Protein AF-A0A920RV70-F1 (afdb_monomer_lite)

Secondary structure (DSSP, 8-state):
-HHHHHHHHHHHHHGGGS----EEEEE-SSHHHHHHHHHHH--TTSEEEEE-SSSPPPHHHHHHHHHHHB-SSS--EEEE-TTS-EEEEEEB------------

Radius of gyration: 18.81 Å; chains: 1; bounding box: 62×24×44 Å

pLDDT: mean 82.29, std 16.59, range [47.09, 96.81]

Sequence (104 aa):
MKKIILITALLLFSAKSFAQDKYCWVNGDNFHDFKVAINKDCKRGDLLWVVTNGHSLDEFTLEQTMGQYCDFESEIIIRKRNNGSLYLQCILVDEKSRKRRIRD

Foldseek 3Di:
DVVVVVVVVVVVVCVVVPPPQAEQEAEDDALVRRVVSCVPGHDQFHWYKYDYDVDADDPVRVVQCCVFFADPVWDKDWDADPVRHIMIIHGTDHGDDPPDPDDD

Structure (mmCIF, N/CA/C/O backbone):
data_AF-A0A920RV70-F1
#
_entry.id   AF-A0A920RV70-F1
#
loop_
_atom_site.group_PDB
_atom_site.id
_atom_site.type_symbol
_atom_site.label_atom_id
_atom_site.label_alt_id
_atom_site.label_comp_id
_atom_site.label_asym_id
_atom_site.label_entity_id
_atom_site.label_seq_id
_atom_site.pdbx_PDB_ins_code
_atom_site.Cartn_x
_atom_site.Cartn_y
_atom_site.Cartn_z
_atom_site.occupancy
_atom_site.B_iso_or_equiv
_atom_site.auth_seq_id
_atom_site.auth_comp_id
_atom_site.auth_asym_id
_atom_site.auth_atom_id
_atom_site.pdbx_PDB_model_num
ATOM 1 N N . MET A 1 1 ? -46.606 -13.458 19.181 1.00 52.16 1 MET A N 1
ATOM 2 C CA . MET A 1 1 ? -46.452 -12.751 17.886 1.00 52.16 1 MET A CA 1
ATOM 3 C C . MET A 1 1 ? -45.581 -11.494 17.977 1.00 52.16 1 MET A C 1
ATOM 5 O O . MET A 1 1 ? -44.618 -11.422 17.232 1.00 52.16 1 MET A O 1
ATOM 9 N N . LYS A 1 2 ? -45.801 -10.560 18.922 1.00 54.09 2 LYS A N 1
ATOM 10 C CA . LYS A 1 2 ? -44.955 -9.346 19.071 1.00 54.09 2 LYS A CA 1
ATOM 11 C C . LYS A 1 2 ? -43.454 -9.612 19.312 1.00 54.09 2 LYS A C 1
ATOM 13 O O . LYS A 1 2 ? -42.624 -8.897 18.771 1.00 54.09 2 LYS A O 1
ATOM 18 N N . LYS A 1 3 ? -43.099 -10.660 20.073 1.00 54.12 3 LYS A N 1
ATOM 19 C CA . LYS A 1 3 ? -41.689 -11.017 20.349 1.00 54.12 3 LYS A CA 1
ATOM 20 C C . LYS A 1 3 ? -40.927 -11.516 19.116 1.00 54.12 3 LYS A C 1
ATOM 22 O O . LYS A 1 3 ? -39.740 -11.256 19.008 1.00 54.12 3 LYS A O 1
ATOM 27 N N . ILE A 1 4 ? -41.609 -12.195 18.190 1.00 59.50 4 ILE A N 1
ATOM 28 C CA . ILE A 1 4 ? -40.979 -12.728 16.972 1.00 59.50 4 ILE A CA 1
ATOM 29 C C . ILE A 1 4 ? -40.594 -11.569 16.051 1.00 59.50 4 ILE A C 1
ATOM 31 O O . ILE A 1 4 ? -39.466 -11.525 15.587 1.00 59.50 4 ILE A O 1
ATOM 35 N N . ILE A 1 5 ? -41.479 -10.577 15.902 1.00 60.88 5 ILE A N 1
ATOM 36 C CA . ILE A 1 5 ? -41.244 -9.371 15.090 1.00 60.88 5 ILE A CA 1
ATOM 37 C C . ILE A 1 5 ? -40.021 -8.579 15.588 1.00 60.88 5 ILE A C 1
ATOM 39 O O . ILE A 1 5 ? -39.255 -8.060 14.780 1.00 60.88 5 ILE A O 1
ATOM 43 N N . LEU A 1 6 ? -39.798 -8.520 16.909 1.00 59.03 6 LEU A N 1
ATOM 44 C CA . LEU A 1 6 ? -38.623 -7.852 17.484 1.00 59.03 6 LEU A CA 1
ATOM 45 C C . LEU A 1 6 ? -37.303 -8.547 17.118 1.00 59.03 6 LEU A C 1
ATOM 47 O O . LEU A 1 6 ? -36.312 -7.871 16.857 1.00 59.03 6 LEU A O 1
ATOM 51 N N . ILE A 1 7 ? -37.289 -9.882 17.093 1.00 61.50 7 ILE A N 1
ATOM 52 C CA . ILE A 1 7 ? -36.084 -10.666 16.784 1.00 61.50 7 ILE A CA 1
ATOM 53 C C . ILE A 1 7 ? -35.742 -10.539 15.295 1.00 61.50 7 ILE A C 1
ATOM 55 O O . ILE A 1 7 ? -34.576 -10.356 14.949 1.00 61.50 7 ILE A O 1
ATOM 59 N N . THR A 1 8 ? -36.746 -10.546 14.411 1.00 61.44 8 THR A N 1
ATOM 60 C CA . THR A 1 8 ? -36.526 -10.330 12.974 1.00 61.44 8 THR A CA 1
ATOM 61 C C . THR A 1 8 ? -36.021 -8.920 12.681 1.00 61.44 8 THR A C 1
ATOM 63 O O . THR A 1 8 ? -35.137 -8.757 11.846 1.00 61.44 8 THR A O 1
ATOM 66 N N . ALA A 1 9 ? -36.520 -7.903 13.390 1.00 60.12 9 ALA A N 1
ATOM 67 C CA . ALA A 1 9 ? -36.007 -6.543 13.262 1.00 60.12 9 ALA A CA 1
ATOM 68 C C . ALA A 1 9 ? -34.530 -6.453 13.688 1.00 60.12 9 ALA A C 1
ATOM 70 O O . ALA A 1 9 ? -33.726 -5.890 12.952 1.00 60.12 9 ALA A O 1
ATOM 71 N N . LEU A 1 10 ? -34.145 -7.065 14.816 1.00 58.59 10 LEU A N 1
ATOM 72 C CA . LEU A 1 10 ? -32.760 -7.045 15.308 1.00 58.59 10 LEU A CA 1
ATOM 73 C C . LEU A 1 10 ? -31.761 -7.683 14.321 1.00 58.59 10 LEU A C 1
ATOM 75 O O . LEU A 1 10 ? -30.673 -7.148 14.119 1.00 58.59 10 LEU A O 1
ATOM 79 N N . LEU A 1 11 ? -32.148 -8.786 13.672 1.00 59.44 11 LEU A N 1
ATOM 80 C CA . LEU A 1 11 ? -31.319 -9.485 12.679 1.00 59.44 11 LEU A CA 1
ATOM 81 C C . LEU A 1 11 ? -31.201 -8.721 11.348 1.00 59.44 11 LEU A C 1
ATOM 83 O O . LEU A 1 11 ? -30.172 -8.789 10.681 1.00 59.44 11 LEU A O 1
ATOM 87 N N . LEU A 1 12 ? -32.222 -7.947 10.966 1.00 56.75 12 LEU A N 1
ATOM 88 C CA . LEU A 1 12 ? -32.172 -7.102 9.765 1.00 56.75 12 LEU A CA 1
ATOM 89 C C . LEU A 1 12 ? -31.272 -5.867 9.951 1.00 56.75 12 LEU A C 1
ATOM 91 O O . LEU A 1 12 ? -30.699 -5.376 8.978 1.00 56.75 12 LEU A O 1
ATOM 95 N N . PHE A 1 13 ? -31.102 -5.381 11.187 1.00 54.75 13 PHE A N 1
ATOM 96 C CA . PHE A 1 13 ? -30.166 -4.295 11.498 1.00 54.75 13 PHE A CA 1
ATOM 97 C C . PHE A 1 13 ? -28.710 -4.765 11.650 1.00 54.75 13 PHE A C 1
ATOM 99 O O . PHE A 1 13 ? -27.806 -3.963 11.415 1.00 54.75 13 PHE A O 1
ATOM 106 N N . SER A 1 14 ? -28.451 -6.041 11.965 1.00 54.03 14 SER A N 1
ATOM 107 C CA . SER A 1 14 ? -27.077 -6.565 12.055 1.00 54.03 14 SER A CA 1
ATOM 108 C C . SER A 1 14 ? -26.444 -6.863 10.690 1.00 54.03 14 SER A C 1
ATOM 110 O O . SER A 1 14 ? -25.223 -6.895 10.581 1.00 54.03 14 SER A O 1
ATOM 112 N N . ALA A 1 15 ? -27.235 -7.024 9.623 1.00 52.19 15 ALA A N 1
ATOM 113 C CA . ALA A 1 15 ? -26.710 -7.318 8.285 1.00 52.19 15 ALA A CA 1
ATOM 114 C C . ALA A 1 15 ? -25.886 -6.163 7.675 1.00 52.19 15 ALA A C 1
ATOM 116 O O . ALA A 1 15 ? -25.030 -6.400 6.829 1.00 52.19 15 ALA A O 1
ATOM 117 N N . LYS A 1 16 ? -26.088 -4.917 8.130 1.00 47.09 16 LYS A N 1
ATOM 118 C CA . LYS A 1 16 ? -25.252 -3.767 7.729 1.00 47.09 16 LYS A CA 1
ATOM 119 C C . LYS A 1 16 ? -23.892 -3.720 8.438 1.00 47.09 16 LYS A C 1
ATOM 121 O O . LYS A 1 16 ? -23.066 -2.888 8.081 1.00 47.09 16 LYS A O 1
ATOM 126 N N . SER A 1 17 ? -23.675 -4.571 9.444 1.00 47.25 17 SER A N 1
ATOM 127 C CA . SER A 1 17 ? -22.419 -4.661 10.199 1.00 47.25 17 SER A CA 1
ATOM 128 C C . SER A 1 17 ? -21.426 -5.661 9.601 1.00 47.25 17 SER A C 1
ATOM 130 O O . SER A 1 17 ? -20.297 -5.735 10.085 1.00 47.25 17 SER A O 1
ATOM 132 N N . PHE A 1 18 ? -21.787 -6.373 8.532 1.00 50.44 18 PHE A N 1
ATOM 133 C CA . PHE A 1 18 ? -20.779 -6.930 7.641 1.00 50.44 18 PHE A CA 1
ATOM 134 C C . PHE A 1 18 ? -20.184 -5.745 6.888 1.00 50.44 18 PHE A C 1
ATOM 136 O O . PHE A 1 18 ? -20.716 -5.319 5.863 1.00 50.44 18 PHE A O 1
ATOM 143 N N . ALA A 1 19 ? -19.146 -5.140 7.470 1.00 53.66 19 ALA A N 1
ATOM 144 C CA . ALA A 1 19 ? -18.250 -4.254 6.754 1.00 53.66 19 ALA A CA 1
ATOM 145 C C . ALA A 1 19 ? -17.778 -5.045 5.534 1.00 53.66 19 ALA A C 1
ATOM 147 O O . ALA A 1 19 ? -16.964 -5.952 5.636 1.00 53.66 19 ALA A O 1
ATOM 148 N N . GLN A 1 20 ? -18.429 -4.811 4.403 1.00 52.84 20 GLN A N 1
ATOM 149 C CA . GLN A 1 20 ? -17.999 -5.355 3.138 1.00 52.84 20 GLN A CA 1
ATOM 150 C C . GLN A 1 20 ? -16.663 -4.676 2.889 1.00 52.84 20 GLN A C 1
ATOM 152 O O . GLN A 1 20 ? -16.673 -3.469 2.642 1.00 52.84 20 GLN A O 1
ATOM 157 N N . ASP A 1 21 ? -15.561 -5.409 3.076 1.00 58.81 21 ASP A N 1
ATOM 158 C CA . ASP A 1 21 ? -14.206 -4.902 2.874 1.00 58.81 21 ASP A CA 1
ATOM 159 C C . ASP A 1 21 ? -14.197 -4.142 1.554 1.00 58.81 21 ASP A C 1
ATOM 161 O O . ASP A 1 21 ? -14.378 -4.709 0.469 1.00 58.81 21 ASP A O 1
ATOM 165 N N . LYS A 1 22 ? -14.126 -2.813 1.647 1.00 82.44 22 LYS A N 1
ATOM 166 C CA . LYS A 1 22 ? -14.104 -1.989 0.453 1.00 82.44 22 LYS A CA 1
ATOM 167 C C . LYS A 1 22 ? -12.697 -2.105 -0.080 1.00 82.44 22 LYS A C 1
ATOM 169 O O . LYS A 1 22 ? -11.728 -1.816 0.614 1.00 82.44 22 LYS A O 1
ATOM 174 N N . TYR A 1 23 ? -12.592 -2.584 -1.308 1.00 89.50 23 TYR A N 1
ATOM 175 C CA . TYR A 1 23 ? -11.334 -2.562 -2.026 1.00 89.50 23 TYR A CA 1
ATOM 176 C C . TYR A 1 23 ? -10.908 -1.102 -2.182 1.00 89.50 23 TYR A C 1
ATOM 178 O O . TYR A 1 23 ? -11.622 -0.330 -2.827 1.00 89.50 23 TYR A O 1
ATOM 186 N N . CYS A 1 24 ? -9.757 -0.733 -1.622 1.00 93.81 24 CYS A N 1
ATOM 187 C CA . CYS A 1 24 ? -9.096 0.513 -1.972 1.00 93.81 24 CYS A CA 1
ATOM 188 C C . CYS A 1 24 ? -7.961 0.220 -2.944 1.00 93.81 24 CYS A C 1
ATOM 190 O O . CYS A 1 24 ? -6.877 -0.222 -2.562 1.00 93.81 24 CYS A O 1
ATOM 192 N N . TRP A 1 25 ? -8.234 0.442 -4.223 1.00 93.75 25 TRP A N 1
ATOM 193 C CA . TRP A 1 25 ? -7.237 0.295 -5.268 1.00 93.75 25 TRP A CA 1
ATOM 194 C C . TRP A 1 25 ? -6.449 1.594 -5.411 1.00 93.75 25 TRP A C 1
ATOM 196 O O . TRP A 1 25 ? -7.039 2.644 -5.662 1.00 93.75 25 TRP A O 1
ATOM 206 N N . VAL A 1 26 ? -5.127 1.515 -5.275 1.00 94.06 26 VAL A N 1
ATOM 207 C CA . VAL A 1 26 ? -4.232 2.664 -5.434 1.00 94.06 26 VAL A CA 1
ATOM 208 C C . VAL A 1 26 ? -3.161 2.369 -6.469 1.00 94.06 26 VAL A C 1
ATOM 210 O O . VAL A 1 26 ? -2.577 1.280 -6.510 1.00 94.06 26 VAL A O 1
ATOM 213 N N . ASN A 1 27 ? -2.894 3.373 -7.297 1.00 91.00 27 ASN A N 1
ATOM 214 C CA . ASN A 1 27 ? -1.821 3.365 -8.273 1.00 91.00 27 ASN A CA 1
ATOM 215 C C . ASN A 1 27 ? -0.846 4.522 -8.066 1.00 91.00 27 ASN A C 1
ATOM 217 O O . ASN A 1 27 ? -1.173 5.543 -7.470 1.00 91.00 27 ASN A O 1
ATOM 221 N N . GLY A 1 28 ? 0.371 4.336 -8.561 1.00 90.75 28 GLY A N 1
ATOM 222 C CA . GLY A 1 28 ? 1.488 5.247 -8.347 1.00 90.75 28 GLY A CA 1
ATOM 223 C C . GLY A 1 28 ? 2.801 4.584 -8.738 1.00 90.75 28 GLY A C 1
ATOM 224 O O . GLY A 1 28 ? 2.833 3.377 -8.981 1.00 90.75 28 GLY A O 1
ATOM 225 N N . ASP A 1 29 ? 3.871 5.366 -8.805 1.00 90.44 29 ASP A N 1
ATOM 226 C CA . ASP A 1 29 ? 5.176 4.886 -9.264 1.00 90.44 29 ASP A CA 1
ATOM 227 C C . ASP A 1 29 ? 6.178 4.735 -8.114 1.00 90.44 29 ASP A C 1
ATOM 229 O O . ASP A 1 29 ? 7.194 4.058 -8.254 1.00 90.44 29 ASP A O 1
ATOM 233 N N . ASN A 1 30 ? 5.896 5.340 -6.959 1.00 92.44 30 ASN A N 1
ATOM 234 C CA . ASN A 1 30 ? 6.742 5.287 -5.772 1.00 92.44 30 ASN A CA 1
ATOM 235 C C . ASN A 1 30 ? 5.916 5.400 -4.473 1.00 92.44 30 ASN A C 1
ATOM 237 O O . ASN A 1 30 ? 4.708 5.641 -4.484 1.00 92.44 30 ASN A O 1
ATOM 241 N N . PHE A 1 31 ? 6.585 5.272 -3.322 1.00 93.62 31 PHE A N 1
ATOM 242 C CA . PHE A 1 31 ? 5.933 5.340 -2.008 1.00 93.62 31 PHE A CA 1
ATOM 243 C C . PHE A 1 31 ? 5.178 6.658 -1.750 1.00 93.62 31 PHE A C 1
ATOM 245 O O . PHE A 1 31 ? 4.133 6.650 -1.097 1.00 93.62 31 PHE A O 1
ATOM 252 N N . HIS A 1 32 ? 5.697 7.797 -2.220 1.00 94.12 32 HIS A N 1
ATOM 253 C CA . HIS A 1 32 ? 5.036 9.087 -2.028 1.00 94.12 32 HIS A CA 1
ATOM 254 C C . HIS A 1 32 ? 3.691 9.129 -2.756 1.00 94.12 32 HIS A C 1
ATOM 256 O O . HIS A 1 32 ? 2.702 9.551 -2.157 1.00 94.12 32 HIS A O 1
ATOM 262 N N . ASP A 1 33 ? 3.636 8.620 -3.986 1.00 94.69 33 ASP A N 1
ATOM 263 C CA . ASP A 1 33 ? 2.401 8.558 -4.770 1.00 94.69 33 ASP A CA 1
ATOM 264 C C . ASP A 1 33 ? 1.350 7.700 -4.060 1.00 94.69 33 ASP A C 1
ATOM 266 O O . ASP A 1 33 ? 0.207 8.126 -3.897 1.00 94.69 33 ASP A O 1
ATOM 270 N N . PHE A 1 34 ? 1.755 6.536 -3.538 1.00 95.12 34 PHE A N 1
ATOM 271 C CA . PHE A 1 34 ? 0.861 5.683 -2.754 1.00 95.12 34 PHE A CA 1
ATOM 272 C C . PHE A 1 34 ? 0.377 6.364 -1.491 1.00 95.12 34 PHE A C 1
ATOM 274 O O . PHE A 1 34 ? -0.813 6.329 -1.209 1.00 95.12 34 PHE A O 1
ATOM 281 N N . LYS A 1 35 ? 1.261 7.032 -0.748 1.00 95.31 35 LYS A N 1
ATOM 282 C CA . LYS A 1 35 ? 0.862 7.803 0.431 1.00 95.31 35 LYS A CA 1
ATOM 283 C C . LYS A 1 35 ? -0.192 8.858 0.079 1.00 95.31 35 LYS A C 1
ATOM 285 O O . LYS A 1 35 ? -1.171 9.005 0.807 1.00 95.31 35 LYS A O 1
ATOM 290 N N . VAL A 1 36 ? 0.003 9.595 -1.013 1.00 95.69 36 VAL A N 1
ATOM 291 C CA . VAL A 1 36 ? -0.952 10.616 -1.461 1.00 95.69 36 VAL A CA 1
ATOM 292 C C . VAL A 1 36 ? -2.289 9.979 -1.846 1.00 95.69 36 VAL A C 1
ATOM 294 O O . VAL A 1 36 ? -3.326 10.445 -1.376 1.00 95.69 36 VAL A O 1
ATOM 297 N N . ALA A 1 37 ? -2.274 8.903 -2.637 1.00 95.62 37 ALA A N 1
ATOM 298 C CA . ALA A 1 37 ? -3.481 8.194 -3.064 1.00 95.62 37 ALA A CA 1
ATOM 299 C C . ALA A 1 37 ? -4.237 7.569 -1.880 1.00 95.62 37 ALA A C 1
ATOM 301 O O . ALA A 1 37 ? -5.435 7.785 -1.730 1.00 95.62 37 ALA A O 1
ATOM 302 N N . ILE A 1 38 ? -3.534 6.875 -0.980 1.00 95.88 38 ILE A N 1
ATOM 303 C CA . ILE A 1 38 ? -4.113 6.240 0.212 1.00 95.88 38 ILE A CA 1
ATOM 304 C C . ILE A 1 38 ? -4.814 7.276 1.089 1.00 95.88 38 ILE A C 1
ATOM 306 O O . ILE A 1 38 ? -5.967 7.085 1.466 1.00 95.88 38 ILE A O 1
ATOM 310 N N . ASN A 1 39 ? -4.148 8.397 1.373 1.00 94.44 39 ASN A N 1
ATOM 311 C CA . ASN A 1 39 ? -4.706 9.443 2.231 1.00 94.44 39 ASN A CA 1
ATOM 312 C C . ASN A 1 39 ? -5.904 10.167 1.607 1.00 94.44 39 ASN A C 1
ATOM 314 O O . ASN A 1 39 ? -6.700 10.770 2.326 1.00 94.44 39 ASN A O 1
ATOM 318 N N . LYS A 1 40 ? -6.007 10.155 0.277 1.00 94.94 40 LYS A N 1
ATOM 319 C CA . LYS A 1 40 ? -7.091 10.804 -0.453 1.00 94.94 40 LYS A CA 1
ATOM 320 C C . LYS A 1 40 ? -8.302 9.885 -0.611 1.00 94.94 40 LYS A C 1
ATOM 322 O O . LYS A 1 40 ? -9.430 10.336 -0.414 1.00 94.94 40 LYS A O 1
ATOM 327 N N . ASP A 1 41 ? -8.061 8.629 -0.976 1.00 94.12 41 ASP A N 1
ATOM 328 C CA . ASP A 1 41 ? -9.085 7.755 -1.546 1.00 94.12 41 ASP A CA 1
ATOM 329 C C . ASP A 1 41 ? -9.443 6.557 -0.644 1.00 94.12 41 ASP A C 1
ATOM 331 O O . ASP A 1 41 ? -10.517 5.978 -0.814 1.00 94.12 41 ASP A O 1
ATOM 335 N N . CYS A 1 42 ? -8.607 6.209 0.343 1.00 95.00 42 CYS A N 1
ATOM 336 C CA . CYS A 1 42 ? -8.819 5.042 1.204 1.00 95.00 42 CYS A CA 1
ATOM 337 C C . CYS A 1 42 ? -9.281 5.392 2.624 1.00 95.00 42 CYS A C 1
ATOM 339 O O . CYS A 1 42 ? -9.104 6.506 3.123 1.00 95.00 42 CYS A O 1
ATOM 341 N N . LYS A 1 43 ? -9.841 4.395 3.317 1.00 94.38 43 LYS A N 1
ATOM 342 C CA . LYS A 1 43 ? -10.199 4.465 4.737 1.00 94.38 43 LYS A CA 1
ATOM 343 C C . LYS A 1 43 ? -9.601 3.299 5.509 1.00 94.38 43 LYS A C 1
ATOM 345 O O . LYS A 1 43 ? -9.491 2.187 5.003 1.00 94.38 43 LYS A O 1
ATOM 350 N N . ARG A 1 44 ? -9.262 3.541 6.777 1.00 94.50 44 ARG A N 1
ATOM 351 C CA . ARG A 1 44 ? -8.864 2.481 7.711 1.00 94.50 44 ARG A CA 1
ATOM 352 C C . ARG A 1 44 ? -9.854 1.310 7.647 1.00 94.50 44 ARG A C 1
ATOM 354 O O . ARG A 1 44 ? -11.061 1.521 7.760 1.00 94.50 44 ARG A O 1
ATOM 361 N N . GLY A 1 45 ? -9.321 0.096 7.546 1.00 93.75 45 GLY A N 1
ATOM 362 C CA . GLY A 1 45 ? -10.079 -1.148 7.436 1.00 93.75 45 GLY A CA 1
ATOM 363 C C . GLY A 1 45 ? -10.369 -1.584 5.999 1.00 93.75 45 GLY A C 1
ATOM 364 O O . GLY A 1 45 ? -10.779 -2.721 5.807 1.00 93.75 45 GLY A O 1
ATOM 365 N N . ASP A 1 46 ? -10.132 -0.733 4.997 1.00 95.12 46 ASP A N 1
ATOM 366 C CA . ASP A 1 46 ? -10.248 -1.132 3.594 1.00 95.12 46 ASP A CA 1
ATOM 367 C C . ASP A 1 46 ? -9.210 -2.211 3.240 1.00 95.12 46 ASP A C 1
ATOM 369 O O . ASP A 1 46 ? -8.093 -2.230 3.771 1.00 95.12 46 ASP A O 1
ATOM 373 N N . LEU A 1 47 ? -9.548 -3.076 2.281 1.00 95.69 47 LEU A N 1
ATOM 374 C CA . LEU A 1 47 ? -8.569 -3.955 1.650 1.00 95.69 47 LEU A CA 1
ATOM 375 C C . LEU A 1 47 ? -7.760 -3.119 0.655 1.00 95.69 47 LEU A C 1
ATOM 377 O O . LEU A 1 47 ? -8.207 -2.849 -0.463 1.00 95.69 47 LEU A O 1
ATOM 381 N N . LEU A 1 48 ? -6.573 -2.691 1.075 1.00 96.81 48 LEU A N 1
ATOM 382 C CA . LEU A 1 48 ? -5.644 -1.946 0.239 1.00 96.81 48 LEU A CA 1
ATOM 383 C C . LEU A 1 48 ? -5.110 -2.856 -0.866 1.00 96.81 48 LEU A C 1
ATOM 385 O O . LEU A 1 48 ? -4.636 -3.954 -0.586 1.00 96.81 48 LEU A O 1
ATOM 389 N N . TRP A 1 49 ? -5.125 -2.379 -2.107 1.00 95.62 49 TRP A N 1
ATOM 390 C CA . TRP A 1 49 ? -4.480 -3.021 -3.247 1.00 95.62 49 TRP A CA 1
ATOM 391 C C . TRP A 1 49 ? -3.586 -2.012 -3.965 1.00 95.62 49 TRP A C 1
ATOM 393 O O . TRP A 1 49 ? -4.071 -1.125 -4.664 1.00 95.62 49 TRP A O 1
ATOM 403 N N . VAL A 1 50 ? -2.271 -2.181 -3.820 1.00 94.81 50 VAL A N 1
ATOM 404 C CA . VAL A 1 50 ? -1.256 -1.300 -4.412 1.00 94.81 50 VAL A CA 1
ATOM 405 C C . VAL A 1 50 ? -0.698 -1.893 -5.703 1.00 94.81 50 VAL A C 1
ATO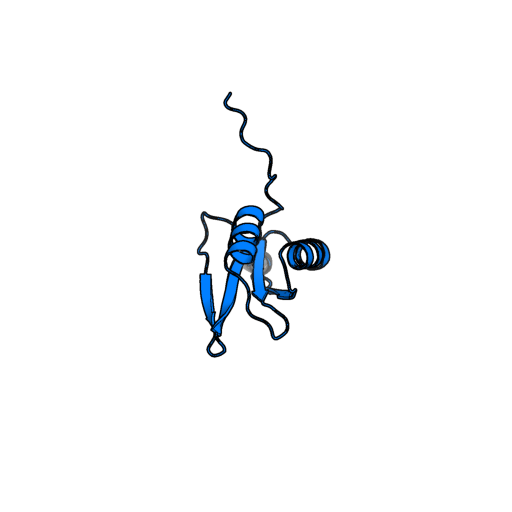M 407 O O . VAL A 1 50 ? -0.255 -3.047 -5.725 1.00 94.81 50 VAL A O 1
ATOM 410 N N . VAL A 1 51 ? -0.700 -1.097 -6.775 1.00 89.88 51 VAL A N 1
ATOM 411 C CA . VAL A 1 51 ? -0.131 -1.444 -8.089 1.00 89.88 51 VAL A CA 1
ATOM 412 C C . VAL A 1 51 ? 0.559 -0.245 -8.751 1.00 89.88 51 VAL A C 1
ATOM 414 O O . VAL A 1 51 ? 0.317 0.897 -8.389 1.00 89.88 51 VAL A O 1
ATOM 417 N N . THR A 1 52 ? 1.387 -0.485 -9.765 1.00 85.19 52 THR A N 1
ATOM 418 C CA . THR A 1 52 ? 2.040 0.554 -10.587 1.00 85.19 52 THR A CA 1
ATOM 419 C C . THR A 1 52 ? 1.349 0.799 -11.925 1.00 85.19 52 THR A C 1
ATOM 421 O O . THR A 1 52 ? 0.719 -0.100 -12.494 1.00 85.19 52 THR A O 1
ATOM 424 N N . ASN A 1 53 ? 1.530 2.003 -12.480 1.00 75.75 53 ASN A N 1
ATOM 425 C CA . ASN A 1 53 ? 1.058 2.356 -13.820 1.00 75.75 53 ASN A CA 1
ATOM 426 C C . ASN A 1 53 ? 2.063 1.913 -14.891 1.00 75.75 53 ASN A C 1
ATOM 428 O O . ASN A 1 53 ? 2.930 2.666 -15.309 1.00 75.75 53 ASN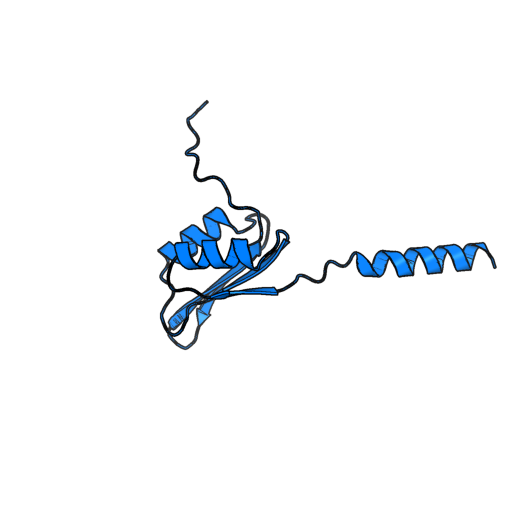 A O 1
ATOM 432 N N . GLY A 1 54 ? 1.955 0.666 -15.353 1.00 68.38 54 GLY A N 1
ATOM 433 C CA . GLY A 1 54 ? 2.737 0.190 -16.506 1.00 68.38 54 GLY A CA 1
ATOM 434 C C . GLY A 1 54 ? 4.231 -0.058 -16.244 1.00 68.38 54 GLY A C 1
ATOM 435 O O . GLY A 1 54 ? 4.930 -0.511 -17.147 1.00 68.38 54 GLY A O 1
ATOM 436 N N . HIS A 1 55 ? 4.707 0.156 -15.015 1.00 75.38 55 HIS A N 1
ATOM 437 C CA . HIS A 1 55 ? 6.083 -0.111 -14.581 1.00 75.38 55 HIS A CA 1
ATOM 438 C C . HIS A 1 55 ? 6.147 -1.211 -13.512 1.00 75.38 55 HIS A C 1
ATOM 440 O O . HIS A 1 55 ? 5.116 -1.679 -13.029 1.00 75.38 55 HIS A O 1
ATOM 446 N N . SER A 1 56 ? 7.349 -1.669 -13.147 1.00 82.75 56 SER A N 1
ATOM 447 C CA . SER A 1 56 ? 7.515 -2.602 -12.026 1.00 82.75 56 SER A CA 1
ATOM 448 C C . SER A 1 56 ? 7.528 -1.845 -10.706 1.00 82.75 56 SER A C 1
ATOM 450 O O . SER A 1 56 ? 8.290 -0.898 -10.559 1.00 82.75 56 SER A O 1
ATOM 452 N N . LEU A 1 57 ? 6.746 -2.315 -9.736 1.00 86.00 57 LEU A N 1
ATOM 453 C CA . LEU A 1 57 ? 6.965 -1.990 -8.331 1.00 86.00 57 LEU A CA 1
ATOM 454 C C . LEU A 1 57 ? 8.329 -2.530 -7.894 1.00 86.00 57 LEU A C 1
ATOM 456 O O . LEU A 1 57 ? 8.610 -3.711 -8.121 1.00 86.00 57 LEU A O 1
ATOM 460 N N . ASP A 1 58 ? 9.158 -1.683 -7.290 1.00 88.62 58 ASP A N 1
ATOM 461 C CA . ASP A 1 58 ? 10.375 -2.118 -6.613 1.00 88.62 58 ASP A CA 1
ATOM 462 C C . ASP A 1 58 ? 10.061 -2.609 -5.189 1.00 88.62 58 ASP A C 1
ATOM 464 O O . ASP A 1 58 ? 9.063 -2.223 -4.570 1.00 88.62 58 ASP A O 1
ATOM 468 N N . GLU A 1 59 ? 10.915 -3.492 -4.672 1.00 90.38 59 GLU A N 1
ATOM 469 C CA . GLU A 1 59 ? 10.729 -4.113 -3.357 1.00 90.38 59 GLU A CA 1
ATOM 470 C C . GLU A 1 59 ? 10.746 -3.079 -2.227 1.00 90.38 59 GLU A C 1
ATOM 472 O O . GLU A 1 59 ? 9.932 -3.160 -1.312 1.00 90.38 59 GLU A O 1
ATOM 477 N N . PHE A 1 60 ? 11.595 -2.054 -2.321 1.00 91.31 60 PHE A N 1
ATOM 478 C CA . PHE A 1 60 ? 11.734 -1.041 -1.278 1.00 91.31 60 PHE A CA 1
ATOM 479 C C . PHE A 1 60 ? 10.480 -0.167 -1.144 1.00 91.31 60 PHE A C 1
ATOM 481 O O . PHE A 1 60 ? 10.038 0.147 -0.034 1.00 91.31 60 PHE A O 1
ATOM 488 N N . THR A 1 61 ? 9.855 0.194 -2.262 1.00 92.62 61 THR A N 1
ATOM 489 C CA . THR A 1 61 ? 8.563 0.884 -2.259 1.00 92.62 61 THR A CA 1
ATOM 490 C C . THR A 1 61 ? 7.470 0.028 -1.607 1.00 92.62 61 THR A C 1
ATOM 492 O O . THR A 1 61 ? 6.663 0.544 -0.822 1.00 92.62 61 THR A O 1
ATOM 495 N N . LEU A 1 62 ? 7.450 -1.282 -1.877 1.00 92.50 62 LEU A N 1
ATOM 496 C CA . LEU A 1 62 ? 6.508 -2.198 -1.234 1.00 92.50 62 LEU A CA 1
ATOM 497 C C . LEU A 1 62 ? 6.764 -2.346 0.262 1.00 92.50 62 LEU A C 1
ATOM 499 O O . LEU A 1 62 ? 5.816 -2.262 1.039 1.00 92.50 62 LEU A O 1
ATOM 503 N N . GLU A 1 63 ? 8.020 -2.502 0.675 1.00 93.00 63 GLU A N 1
ATOM 504 C CA . GLU A 1 63 ? 8.412 -2.583 2.083 1.00 93.00 63 GLU A CA 1
ATOM 505 C C . GLU A 1 63 ? 7.977 -1.342 2.862 1.00 93.00 63 GLU A C 1
ATOM 507 O O . G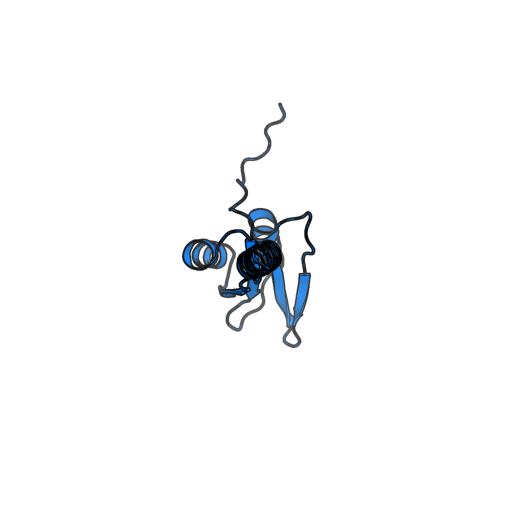LU A 1 63 ? 7.399 -1.459 3.945 1.00 93.00 63 GLU A O 1
ATOM 512 N N . GLN A 1 64 ? 8.191 -0.145 2.305 1.00 94.06 64 GLN A N 1
ATOM 513 C CA . GLN A 1 64 ? 7.746 1.093 2.945 1.00 94.06 64 GLN A CA 1
ATOM 514 C C . GLN A 1 64 ? 6.225 1.177 3.056 1.00 94.06 64 GLN A C 1
ATOM 516 O O . GLN A 1 64 ? 5.712 1.569 4.108 1.00 94.06 64 GLN A O 1
ATOM 521 N N . THR A 1 65 ? 5.513 0.810 1.989 1.00 95.19 65 THR A N 1
ATOM 522 C CA . THR A 1 65 ? 4.046 0.832 1.961 1.00 95.19 65 THR A CA 1
ATOM 523 C C . THR A 1 65 ? 3.481 -0.150 2.981 1.00 95.19 65 THR A C 1
ATOM 525 O O . THR A 1 65 ? 2.669 0.229 3.823 1.00 95.19 65 THR A O 1
ATOM 528 N N . MET A 1 66 ? 3.990 -1.381 2.981 1.00 95.25 66 MET A N 1
ATOM 529 C CA . MET A 1 66 ? 3.616 -2.423 3.929 1.00 95.25 66 MET A CA 1
ATOM 530 C C . MET A 1 66 ? 3.901 -2.000 5.373 1.00 95.25 66 MET A C 1
ATOM 532 O O . MET A 1 66 ? 3.026 -2.070 6.236 1.00 95.25 66 MET A O 1
ATOM 536 N N . GLY A 1 67 ? 5.111 -1.503 5.631 1.00 94.38 67 GLY A N 1
ATOM 537 C CA . GLY A 1 67 ? 5.540 -1.064 6.952 1.00 94.38 67 GLY A CA 1
ATOM 538 C C . GLY A 1 67 ? 4.666 0.041 7.538 1.00 94.38 67 GLY A C 1
ATOM 539 O O . GLY A 1 67 ? 4.408 0.026 8.741 1.00 94.38 67 GLY A O 1
ATOM 540 N N . GLN A 1 68 ? 4.192 0.974 6.709 1.00 95.00 68 GLN A N 1
ATOM 541 C CA . GLN A 1 68 ? 3.421 2.130 7.172 1.00 95.00 68 GLN A CA 1
ATOM 542 C C . GLN A 1 68 ? 1.910 1.913 7.190 1.00 95.00 68 GLN A C 1
ATOM 544 O O . GLN A 1 68 ? 1.255 2.527 8.027 1.00 95.00 68 GLN A O 1
ATOM 549 N N . TYR A 1 69 ? 1.367 1.050 6.329 1.00 96.12 69 TYR A N 1
ATOM 550 C CA . TYR A 1 69 ? -0.079 0.998 6.094 1.00 96.12 69 TYR A CA 1
ATOM 551 C C . TYR A 1 69 ? -0.722 -0.376 6.265 1.00 96.12 69 TYR A C 1
ATOM 553 O O . TYR A 1 69 ? -1.943 -0.436 6.329 1.00 96.12 69 TYR A O 1
ATOM 561 N N . CYS A 1 70 ? 0.034 -1.471 6.370 1.00 96.44 70 CYS A N 1
ATOM 562 C CA . CYS A 1 70 ? -0.574 -2.793 6.540 1.00 96.44 70 CYS A CA 1
ATOM 563 C C . CYS A 1 70 ? -0.740 -3.173 8.011 1.00 96.44 70 CYS A C 1
ATOM 565 O O . CYS A 1 70 ? 0.162 -2.962 8.827 1.00 96.44 70 CYS A O 1
ATOM 567 N N . ASP A 1 71 ? -1.870 -3.785 8.348 1.00 96.00 71 ASP A N 1
ATOM 568 C CA . ASP A 1 71 ? -2.007 -4.558 9.578 1.00 96.00 71 ASP A CA 1
ATOM 569 C C . ASP A 1 71 ? -1.162 -5.842 9.500 1.00 96.00 71 ASP A C 1
ATOM 571 O O . ASP A 1 71 ? -1.329 -6.633 8.576 1.00 96.00 71 ASP A O 1
ATOM 575 N N . PHE A 1 72 ? -0.250 -6.039 10.458 1.00 94.56 72 PHE A N 1
ATOM 576 C CA . PHE A 1 72 ? 0.637 -7.211 10.500 1.00 94.56 72 PHE A CA 1
AT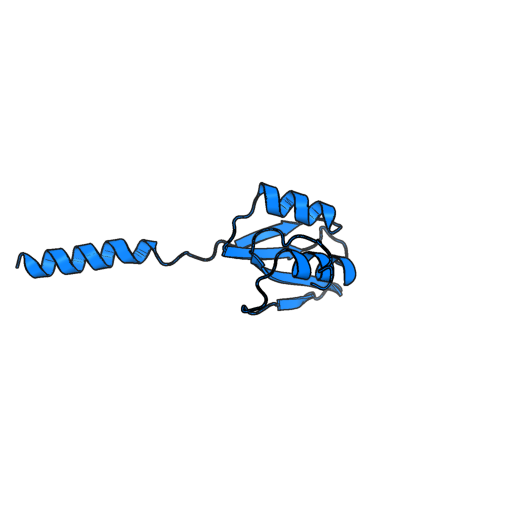OM 577 C C . PHE A 1 72 ? 0.017 -8.422 11.200 1.00 94.56 72 PHE A C 1
ATOM 579 O O . PHE A 1 72 ? 0.543 -9.521 11.058 1.00 94.56 72 PHE A O 1
ATOM 586 N N . GLU A 1 73 ? -1.084 -8.235 11.930 1.00 95.88 73 GLU A N 1
ATOM 587 C CA . GLU A 1 73 ? -1.850 -9.349 12.505 1.00 95.88 73 GLU A CA 1
ATOM 588 C C . GLU A 1 73 ? -2.778 -9.996 11.461 1.00 95.88 73 GLU A C 1
ATOM 590 O O . GLU A 1 73 ? -3.291 -11.097 11.660 1.00 95.88 73 GLU A O 1
ATOM 595 N N . SER A 1 74 ? -2.978 -9.313 10.332 1.00 93.00 74 SER A N 1
ATOM 596 C CA . SER A 1 74 ? -3.744 -9.776 9.178 1.00 93.00 74 SER A CA 1
ATOM 597 C C . SER A 1 74 ? -2.831 -10.390 8.109 1.00 93.00 74 SER A C 1
ATOM 599 O O . SER A 1 74 ? -1.623 -10.153 8.078 1.00 93.00 74 SER A O 1
ATOM 601 N N . GLU A 1 75 ? -3.405 -11.170 7.188 1.00 95.25 75 GLU A N 1
ATOM 602 C CA . GLU A 1 75 ? -2.650 -11.691 6.044 1.00 95.25 75 GLU A CA 1
ATOM 603 C C . GLU A 1 75 ? -2.177 -10.547 5.130 1.00 95.25 75 GLU A C 1
ATOM 605 O O . GLU A 1 75 ? -2.932 -9.632 4.791 1.00 95.25 75 GLU A O 1
ATOM 610 N N . ILE A 1 76 ? -0.914 -10.627 4.706 1.00 96.06 76 ILE A N 1
ATOM 611 C CA . ILE A 1 76 ? -0.301 -9.701 3.755 1.00 96.06 76 ILE A CA 1
ATOM 612 C C . ILE A 1 76 ? 0.112 -10.488 2.518 1.00 96.06 76 ILE A C 1
ATOM 614 O O . ILE A 1 76 ? 0.900 -11.433 2.594 1.00 96.06 76 ILE A O 1
ATOM 618 N N . ILE A 1 77 ? -0.389 -10.070 1.359 1.00 95.50 77 ILE A N 1
ATOM 619 C CA . ILE A 1 77 ? -0.113 -10.724 0.082 1.00 95.50 77 ILE A CA 1
ATOM 620 C C . ILE A 1 77 ? 0.844 -9.852 -0.721 1.00 95.50 77 ILE A C 1
ATOM 622 O O . ILE A 1 77 ? 0.497 -8.748 -1.137 1.00 95.50 77 ILE A O 1
ATOM 626 N N . ILE A 1 78 ? 2.027 -10.395 -1.003 1.00 93.12 78 ILE A N 1
ATOM 627 C CA . ILE A 1 78 ? 2.978 -9.843 -1.970 1.00 93.12 78 ILE A CA 1
ATOM 628 C C . ILE A 1 78 ? 3.189 -10.882 -3.065 1.00 93.12 78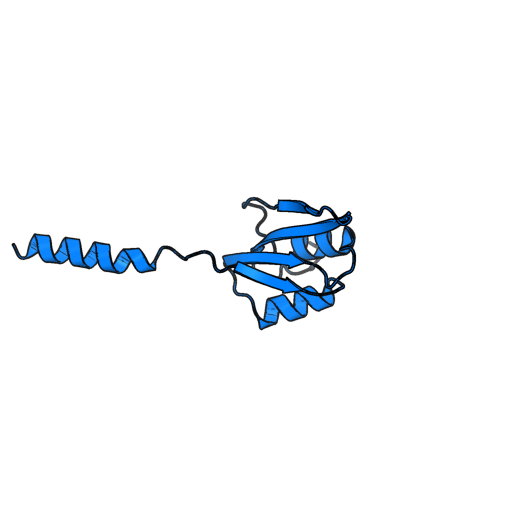 ILE A C 1
ATOM 630 O O . ILE A 1 78 ? 3.515 -12.043 -2.798 1.00 93.12 78 ILE A O 1
ATOM 634 N N . ARG A 1 79 ? 2.969 -10.488 -4.318 1.00 92.38 79 ARG A N 1
ATOM 635 C CA . ARG A 1 79 ? 3.049 -11.400 -5.465 1.00 92.38 79 ARG A CA 1
ATOM 636 C C . ARG A 1 79 ? 3.612 -10.697 -6.687 1.00 92.38 79 ARG A C 1
ATOM 638 O O . ARG A 1 79 ? 3.444 -9.496 -6.873 1.00 92.38 79 ARG A O 1
ATOM 645 N N . LYS A 1 80 ? 4.226 -11.495 -7.557 1.00 89.75 80 LYS A N 1
ATOM 646 C CA . LYS A 1 80 ? 4.687 -11.088 -8.884 1.00 89.75 80 LYS A CA 1
ATOM 647 C C . LYS A 1 80 ? 3.608 -11.402 -9.920 1.00 89.75 80 LYS A C 1
ATOM 649 O O . LYS A 1 80 ? 3.09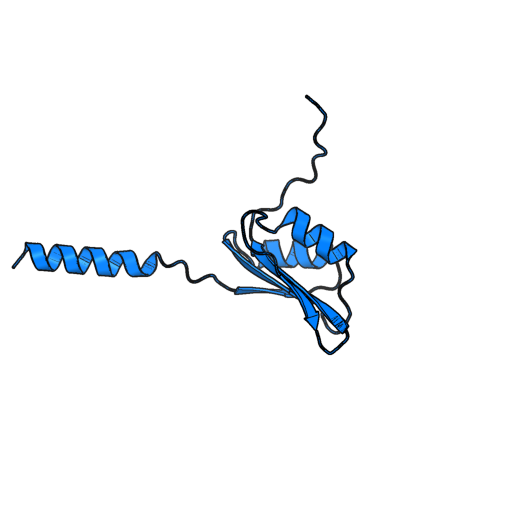0 -12.515 -9.957 1.00 89.75 80 LYS A O 1
ATOM 654 N N . ARG A 1 81 ? 3.261 -10.424 -10.753 1.00 87.50 81 ARG A N 1
ATOM 655 C CA . ARG A 1 81 ? 2.361 -10.569 -11.905 1.00 87.50 81 ARG A CA 1
ATOM 656 C C . ARG A 1 81 ? 3.113 -11.193 -13.083 1.00 87.50 81 ARG A C 1
ATOM 658 O O . ARG A 1 81 ? 4.342 -11.191 -13.127 1.00 87.50 81 ARG A O 1
ATOM 665 N N . ASN A 1 82 ? 2.373 -11.660 -14.087 1.00 88.44 82 ASN A N 1
ATOM 666 C CA . ASN A 1 82 ? 2.944 -12.296 -15.284 1.00 88.44 82 ASN A CA 1
ATOM 667 C C . ASN A 1 82 ? 3.902 -11.383 -16.072 1.00 88.44 82 ASN A C 1
ATOM 669 O O . ASN A 1 82 ? 4.819 -11.872 -16.719 1.00 88.44 82 ASN A O 1
ATOM 673 N N . ASN A 1 83 ? 3.716 -10.062 -16.001 1.00 86.19 83 ASN A N 1
ATOM 674 C CA . ASN A 1 83 ? 4.598 -9.066 -16.624 1.00 86.19 83 ASN A CA 1
ATOM 675 C C . ASN A 1 83 ? 5.845 -8.740 -15.777 1.00 86.19 83 ASN A C 1
ATOM 677 O O . ASN A 1 83 ? 6.597 -7.830 -16.106 1.00 86.19 83 ASN A O 1
ATOM 681 N N . GLY A 1 84 ? 6.041 -9.438 -14.661 1.00 86.75 84 GLY A N 1
ATOM 682 C CA . GLY A 1 84 ? 7.161 -9.250 -13.757 1.00 86.75 84 GLY A CA 1
ATOM 683 C C . GLY A 1 84 ? 6.975 -8.179 -12.684 1.00 86.75 84 GLY A C 1
ATOM 684 O O . GLY A 1 84 ? 7.788 -8.152 -11.763 1.00 86.75 84 GLY A O 1
ATOM 685 N N . SER A 1 85 ? 5.919 -7.360 -12.741 1.00 86.62 85 SER A N 1
ATOM 686 C CA . SER A 1 85 ? 5.662 -6.338 -11.723 1.00 86.62 85 SER A CA 1
ATOM 687 C C . SER A 1 85 ? 5.189 -6.968 -10.411 1.00 86.62 85 SER A C 1
ATOM 689 O O . SER A 1 85 ? 4.462 -7.962 -10.426 1.00 86.62 85 SER A O 1
ATOM 691 N N . LEU A 1 86 ? 5.531 -6.374 -9.270 1.00 90.56 86 LEU A N 1
ATOM 692 C CA . LEU A 1 86 ? 4.974 -6.786 -7.980 1.00 90.56 86 LEU A CA 1
ATOM 693 C C . LEU A 1 86 ? 3.588 -6.156 -7.739 1.00 90.56 86 LEU A C 1
ATOM 695 O O . LEU A 1 86 ? 3.179 -5.252 -8.467 1.00 90.56 86 LEU A O 1
ATOM 699 N N . TYR A 1 87 ? 2.849 -6.661 -6.751 1.00 92.75 87 TYR A N 1
ATOM 700 C CA . TYR A 1 87 ? 1.700 -5.994 -6.132 1.00 92.75 87 TYR A CA 1
ATOM 701 C C . TYR A 1 87 ? 1.619 -6.346 -4.643 1.00 92.75 87 TYR A C 1
ATOM 703 O O . TYR A 1 87 ? 2.143 -7.382 -4.225 1.00 92.75 87 TYR A O 1
ATOM 711 N N . LEU A 1 88 ? 0.933 -5.496 -3.876 1.00 95.38 88 LEU A N 1
ATOM 712 C CA . LEU A 1 88 ? 0.673 -5.673 -2.445 1.00 95.38 88 LEU A CA 1
ATOM 713 C C . LEU A 1 88 ? -0.829 -5.611 -2.166 1.00 95.38 88 LEU A C 1
ATOM 715 O O . LEU A 1 88 ? -1.517 -4.730 -2.686 1.00 95.38 88 LEU A O 1
ATOM 719 N N . GLN A 1 89 ? -1.314 -6.525 -1.326 1.00 96.44 89 GLN A N 1
ATOM 720 C CA . GLN A 1 89 ? -2.636 -6.452 -0.711 1.00 96.44 89 GLN A CA 1
ATOM 721 C C . GLN A 1 89 ? -2.543 -6.659 0.800 1.00 96.44 89 GLN A C 1
ATOM 723 O O . GLN A 1 89 ? -1.820 -7.548 1.254 1.00 96.44 89 GLN A O 1
ATOM 728 N N . CYS A 1 90 ? -3.272 -5.851 1.566 1.00 96.69 90 CYS A N 1
ATOM 729 C CA . CYS A 1 90 ? -3.372 -5.979 3.020 1.00 96.69 90 CYS A CA 1
ATOM 730 C C . CYS A 1 90 ? -4.557 -5.180 3.572 1.00 96.69 90 CYS A C 1
ATOM 732 O O . CYS A 1 90 ? -5.130 -4.342 2.874 1.00 96.69 90 CYS A O 1
ATOM 734 N N . ILE A 1 91 ? -4.897 -5.399 4.842 1.00 96.69 91 ILE A N 1
ATOM 735 C CA . ILE A 1 91 ? -5.849 -4.540 5.552 1.00 96.69 91 ILE A CA 1
ATOM 736 C C . ILE A 1 91 ? -5.173 -3.215 5.904 1.00 96.69 91 ILE A C 1
ATOM 738 O O . ILE A 1 91 ? -4.112 -3.193 6.535 1.00 96.69 91 ILE A O 1
ATOM 742 N N . LEU A 1 92 ? -5.800 -2.115 5.486 1.00 96.38 92 LEU A N 1
ATOM 743 C CA . LEU A 1 92 ? -5.297 -0.764 5.687 1.00 96.38 92 LEU A CA 1
ATOM 744 C C . LEU A 1 92 ? -5.429 -0.327 7.151 1.00 96.38 92 LEU A C 1
ATOM 746 O O . LEU A 1 92 ? -6.523 -0.299 7.719 1.00 96.38 92 LEU A O 1
ATOM 750 N N . VAL A 1 93 ? -4.322 0.123 7.732 1.00 95.19 93 VAL A N 1
ATOM 751 C CA . VAL A 1 93 ? -4.282 0.876 8.989 1.00 95.19 93 VAL A CA 1
ATOM 752 C C . VAL A 1 93 ? -3.884 2.326 8.738 1.00 95.19 93 VAL A C 1
ATOM 754 O O . VAL A 1 93 ? -3.357 2.671 7.681 1.00 95.19 93 VAL A O 1
ATOM 757 N N . ASP A 1 94 ? -4.125 3.184 9.726 1.00 92.75 94 ASP A N 1
ATOM 758 C CA . ASP A 1 94 ? -3.633 4.561 9.687 1.00 92.75 94 ASP A CA 1
ATOM 759 C C . ASP A 1 94 ? -2.103 4.584 9.574 1.00 92.75 94 ASP A C 1
ATOM 761 O O . ASP A 1 94 ? -1.431 3.688 10.097 1.00 92.75 94 ASP A O 1
ATOM 765 N N . GLU A 1 95 ? -1.560 5.621 8.924 1.00 92.06 95 GLU A N 1
ATOM 766 C CA . GLU A 1 95 ? -0.116 5.777 8.717 1.00 92.06 95 GLU A CA 1
ATOM 767 C C . GLU A 1 95 ? 0.643 5.579 10.037 1.00 92.06 95 GLU A C 1
ATOM 769 O O . GLU A 1 95 ? 0.557 6.387 10.970 1.00 92.06 95 GLU A O 1
ATOM 774 N N . LYS A 1 96 ? 1.426 4.499 10.119 1.00 88.88 96 LYS A N 1
ATOM 775 C CA . LYS A 1 96 ? 2.283 4.256 11.276 1.00 88.88 96 LYS A CA 1
ATOM 776 C C . LYS A 1 96 ? 3.395 5.295 11.286 1.00 88.88 96 LYS A C 1
ATOM 778 O O . LYS A 1 96 ? 4.141 5.466 10.321 1.00 88.88 96 LYS A O 1
ATOM 783 N N . SER A 1 97 ? 3.543 5.969 12.421 1.00 73.00 97 SER A N 1
ATOM 784 C CA . SER A 1 97 ? 4.609 6.943 12.618 1.00 73.00 97 SER A CA 1
ATOM 785 C C . SER A 1 97 ? 5.985 6.305 12.412 1.00 73.00 97 SER A C 1
ATOM 787 O O . SER A 1 97 ? 6.336 5.337 13.084 1.00 73.00 97 SER A O 1
ATOM 789 N N . ARG A 1 98 ? 6.817 6.916 11.559 1.00 64.12 98 ARG A N 1
ATOM 790 C CA . ARG A 1 98 ? 8.247 6.582 11.415 1.00 64.12 98 ARG A CA 1
ATOM 791 C C . ARG A 1 98 ? 9.099 6.994 12.622 1.00 64.12 98 ARG A C 1
ATOM 793 O O . ARG A 1 98 ? 10.326 7.032 12.517 1.00 64.12 98 ARG A O 1
ATOM 800 N N . LYS A 1 99 ? 8.497 7.351 13.764 1.00 60.16 99 LYS A N 1
ATOM 801 C CA . LYS A 1 99 ? 9.261 7.664 14.974 1.00 60.16 99 LYS A CA 1
ATOM 802 C C . LYS A 1 99 ? 10.066 6.428 15.369 1.00 60.16 99 LYS A C 1
ATOM 804 O O . LYS A 1 99 ? 9.526 5.424 15.825 1.00 60.16 99 LYS A O 1
ATOM 809 N N . ARG A 1 100 ? 11.382 6.525 15.162 1.00 52.28 100 ARG A N 1
ATOM 810 C CA . ARG A 1 100 ? 12.382 5.598 15.687 1.00 52.28 100 ARG A CA 1
ATOM 811 C C . ARG A 1 100 ? 12.059 5.418 17.167 1.00 52.28 100 ARG A C 1
ATOM 813 O O . ARG A 1 100 ? 11.995 6.420 17.877 1.00 52.28 100 ARG A O 1
ATOM 820 N N . ARG A 1 101 ? 11.818 4.184 17.621 1.00 59.56 101 ARG A N 1
ATOM 821 C CA . ARG A 1 101 ? 11.754 3.921 19.062 1.00 59.56 101 ARG A CA 1
ATOM 822 C C . ARG A 1 101 ? 13.099 4.366 19.628 1.00 59.56 101 ARG A C 1
ATOM 824 O O . ARG A 1 101 ? 14.125 3.753 19.335 1.00 59.56 101 ARG A O 1
ATOM 831 N N . ILE A 1 102 ? 13.109 5.487 20.336 1.00 58.97 102 ILE A N 1
ATOM 832 C CA . ILE A 1 102 ? 14.209 5.805 21.232 1.00 58.97 102 ILE A CA 1
ATOM 833 C C . ILE A 1 102 ? 14.032 4.788 22.360 1.00 58.97 102 ILE A C 1
ATOM 835 O O . ILE A 1 102 ? 12.900 4.561 22.783 1.00 58.97 102 ILE A O 1
ATOM 839 N N . ARG A 1 103 ? 15.091 4.059 22.722 1.00 59.75 103 ARG A N 1
ATOM 840 C CA . ARG A 1 103 ? 15.019 3.147 23.870 1.00 59.75 103 ARG A CA 1
ATOM 841 C C . ARG A 1 103 ? 14.571 3.973 25.078 1.00 59.75 103 ARG A C 1
ATOM 843 O O . ARG A 1 103 ? 15.216 4.987 25.343 1.00 59.75 103 ARG A O 1
ATOM 850 N N . ASP A 1 104 ? 13.484 3.554 25.719 1.00 54.78 104 ASP A N 1
ATOM 851 C CA . ASP A 1 104 ? 13.139 4.000 27.071 1.00 54.78 104 ASP A CA 1
ATOM 852 C C . ASP A 1 104 ? 14.177 3.463 28.070 1.00 54.78 104 ASP A C 1
ATOM 854 O O . ASP A 1 104 ? 14.672 2.326 27.851 1.00 54.78 104 ASP A O 1
#